Protein AF-A0A519J2F3-F1 (afdb_monomer_lite)

Foldseek 3Di:
DVVVVVVVVVVVPPPPQAKEKEKEFQPQEQAAWDWKWWDWFPDDIDTFDDDDRMTIDMDRDPDKTWTWIWTAGPVRDIATHTGDIDDNHHWYWYWYDRHRDIDTDPTPPVDDDDDDDPDDDDDHSVPDPDGPDDDDPPDDPPDDDDDDDDDDDD

Structure (mmCIF, N/CA/C/O backbone):
data_AF-A0A519J2F3-F1
#
_entry.id   AF-A0A519J2F3-F1
#
loop_
_atom_site.group_PDB
_atom_site.id
_atom_site.type_symbol
_atom_site.label_atom_id
_atom_site.label_alt_id
_atom_site.label_comp_id
_atom_site.label_asym_id
_atom_site.label_entity_id
_atom_site.label_seq_id
_atom_site.pdbx_PDB_ins_code
_atom_site.Cartn_x
_atom_site.Cartn_y
_atom_site.Cartn_z
_atom_site.occupancy
_atom_site.B_iso_or_equiv
_atom_site.auth_seq_id
_atom_site.auth_comp_id
_atom_site.auth_asym_id
_atom_site.auth_atom_id
_atom_site.pdbx_PDB_model_num
ATOM 1 N N . MET A 1 1 ? 4.965 10.001 -53.506 1.00 51.91 1 MET A N 1
ATOM 2 C CA . MET A 1 1 ? 6.020 9.383 -52.665 1.00 51.91 1 MET A CA 1
ATOM 3 C C . MET A 1 1 ? 6.312 10.125 -51.346 1.00 51.91 1 MET A C 1
ATOM 5 O O . MET A 1 1 ? 7.116 9.633 -50.574 1.00 51.91 1 MET A O 1
ATOM 9 N N . LYS A 1 2 ? 5.652 11.255 -51.020 1.00 55.91 2 LYS A N 1
ATOM 10 C CA . LYS A 1 2 ? 5.874 11.995 -49.753 1.00 55.91 2 LYS A CA 1
ATOM 11 C C . LYS A 1 2 ? 5.092 11.457 -48.540 1.00 55.91 2 LYS A C 1
ATOM 13 O O . LYS A 1 2 ? 5.565 11.570 -47.418 1.00 55.91 2 LYS A O 1
ATOM 18 N N . TYR A 1 3 ? 3.934 10.832 -48.755 1.00 64.81 3 TYR A N 1
ATOM 19 C CA . TYR A 1 3 ? 3.059 10.373 -47.664 1.00 64.81 3 TYR A CA 1
ATOM 20 C C . TYR A 1 3 ? 3.532 9.086 -46.967 1.00 64.81 3 TYR A C 1
ATOM 22 O O . TYR A 1 3 ? 3.125 8.817 -45.843 1.00 64.81 3 TYR A O 1
ATOM 30 N N . LEU A 1 4 ? 4.429 8.319 -47.598 1.00 62.75 4 LEU A N 1
ATOM 31 C CA . LEU A 1 4 ? 4.931 7.052 -47.050 1.00 62.75 4 LEU A CA 1
ATOM 32 C C . LEU A 1 4 ? 5.925 7.253 -45.891 1.00 62.75 4 LEU A C 1
ATOM 34 O O . LEU A 1 4 ? 6.008 6.414 -45.003 1.00 62.75 4 LEU A O 1
ATOM 38 N N . VAL A 1 5 ? 6.626 8.390 -45.850 1.00 63.59 5 VAL A N 1
ATOM 39 C CA . VAL A 1 5 ? 7.609 8.692 -44.792 1.00 63.59 5 VAL A CA 1
ATOM 40 C C . VAL A 1 5 ? 6.922 9.090 -43.479 1.00 63.59 5 VAL A C 1
ATOM 42 O O . VAL A 1 5 ? 7.398 8.749 -42.402 1.00 63.59 5 VAL A O 1
ATOM 45 N N . ILE A 1 6 ? 5.761 9.749 -43.554 1.00 64.38 6 ILE A N 1
ATOM 46 C CA . ILE A 1 6 ? 5.012 10.200 -42.368 1.00 64.38 6 ILE A CA 1
ATOM 47 C C . ILE A 1 6 ? 4.369 9.008 -41.639 1.00 64.38 6 ILE A C 1
ATOM 49 O O . ILE A 1 6 ? 4.335 8.986 -40.412 1.00 64.38 6 ILE A O 1
ATOM 53 N N . ALA A 1 7 ? 3.929 7.981 -42.374 1.00 60.31 7 ALA A N 1
ATOM 54 C CA . ALA A 1 7 ? 3.302 6.795 -41.787 1.00 60.31 7 ALA A CA 1
ATOM 55 C C . ALA A 1 7 ? 4.268 5.960 -40.920 1.00 60.31 7 ALA A C 1
ATOM 57 O O . ALA A 1 7 ? 3.852 5.387 -39.917 1.00 60.31 7 ALA A O 1
ATOM 58 N N . ILE A 1 8 ? 5.561 5.928 -41.264 1.00 62.41 8 ILE A N 1
ATOM 59 C CA . ILE A 1 8 ? 6.568 5.130 -40.544 1.00 62.41 8 ILE A CA 1
ATOM 60 C C . ILE A 1 8 ? 6.960 5.793 -39.212 1.00 62.41 8 ILE A C 1
ATOM 62 O O . ILE A 1 8 ? 7.145 5.102 -38.214 1.00 62.41 8 ILE A O 1
ATOM 66 N N . VAL A 1 9 ? 7.018 7.128 -39.155 1.00 60.56 9 VAL A N 1
ATOM 67 C CA . VAL A 1 9 ? 7.411 7.865 -37.936 1.00 60.56 9 VAL A CA 1
ATOM 68 C C . VAL A 1 9 ? 6.332 7.801 -36.847 1.00 60.56 9 VAL A C 1
ATOM 70 O O . VAL A 1 9 ? 6.660 7.774 -35.664 1.00 60.56 9 VAL A O 1
ATOM 73 N N . VAL A 1 10 ? 5.052 7.701 -37.220 1.00 60.53 10 VAL A N 1
ATOM 74 C CA . VAL A 1 10 ? 3.938 7.585 -36.257 1.00 60.53 10 VAL A CA 1
ATOM 75 C C . VAL A 1 10 ? 3.867 6.194 -35.611 1.00 60.53 10 VAL A C 1
ATOM 77 O O . VAL A 1 10 ? 3.369 6.068 -34.497 1.00 60.53 10 VAL A O 1
ATOM 80 N N . MET A 1 11 ? 4.404 5.149 -36.252 1.00 58.50 11 MET A N 1
ATOM 81 C CA . MET A 1 11 ? 4.397 3.795 -35.679 1.00 58.50 11 MET A CA 1
ATOM 82 C C . MET A 1 11 ? 5.528 3.523 -34.672 1.00 58.50 11 MET A C 1
ATOM 84 O O . MET A 1 11 ? 5.482 2.513 -33.976 1.00 58.50 11 MET A O 1
ATOM 88 N N . LEU A 1 12 ? 6.517 4.415 -34.540 1.00 55.03 12 LEU A N 1
ATOM 89 C CA . LEU A 1 12 ? 7.687 4.222 -33.665 1.00 55.03 12 LEU A CA 1
ATOM 90 C C . LEU A 1 12 ? 7.576 4.910 -32.291 1.00 55.03 12 LEU A C 1
ATOM 92 O O . LEU A 1 12 ? 8.486 4.793 -31.475 1.00 55.03 12 LEU A O 1
ATOM 96 N N . SER A 1 13 ? 6.473 5.602 -31.999 1.00 53.12 13 SER A N 1
ATOM 97 C CA . SER A 1 13 ? 6.276 6.370 -30.756 1.00 53.12 13 SER A CA 1
ATOM 98 C C . SER A 1 13 ? 5.362 5.689 -29.727 1.00 53.12 13 SER A C 1
ATOM 100 O O . SER A 1 13 ? 4.831 6.337 -28.826 1.00 53.12 13 SER A O 1
ATOM 102 N N . GLY A 1 14 ? 5.214 4.365 -29.803 1.00 52.44 14 GLY A N 1
ATOM 103 C CA . GLY A 1 14 ? 4.555 3.564 -28.772 1.00 52.44 14 GLY A CA 1
ATOM 104 C C . GLY A 1 14 ? 5.488 3.230 -27.606 1.00 52.44 14 GLY A C 1
ATOM 105 O O . GLY A 1 14 ? 5.819 2.065 -27.412 1.00 52.44 14 GLY A O 1
ATOM 106 N N . CYS A 1 15 ? 5.927 4.219 -26.822 1.00 54.12 15 CYS A N 1
ATOM 107 C CA . CYS A 1 15 ? 6.563 3.941 -25.530 1.00 54.12 15 CYS A CA 1
ATOM 108 C C . CYS A 1 15 ? 5.514 3.329 -24.592 1.00 54.12 15 CYS A C 1
ATOM 110 O O . CYS A 1 15 ? 4.732 4.054 -23.976 1.00 54.12 15 CYS A O 1
ATOM 112 N N . SER A 1 16 ? 5.475 1.999 -24.484 1.00 58.66 16 SER A N 1
ATOM 113 C CA . SER A 1 16 ? 4.645 1.314 -23.493 1.00 58.66 16 SER A CA 1
ATOM 114 C C . SER A 1 16 ? 5.198 1.618 -22.101 1.00 58.66 16 SER A C 1
ATOM 116 O O . SER A 1 16 ? 6.143 0.977 -21.638 1.00 58.66 16 SER A O 1
ATOM 118 N N . SER A 1 17 ? 4.651 2.635 -21.436 1.00 63.03 17 SER A N 1
ATOM 119 C CA . SER A 1 17 ? 4.903 2.845 -20.014 1.00 63.03 17 SER A CA 1
ATOM 120 C C . SER A 1 17 ? 4.357 1.636 -19.260 1.00 63.03 17 SER A C 1
ATOM 122 O O . SER A 1 17 ? 3.141 1.444 -19.225 1.00 63.03 17 SER A O 1
ATOM 124 N N . GLN A 1 18 ? 5.236 0.827 -18.684 1.00 74.38 18 GLN A N 1
ATOM 125 C CA . GLN A 1 18 ? 4.820 -0.318 -17.883 1.00 74.38 18 GLN A CA 1
ATOM 126 C C . GLN A 1 18 ? 4.161 0.184 -16.599 1.00 74.38 18 GLN A C 1
ATOM 128 O O . GLN A 1 18 ? 4.659 1.124 -15.973 1.00 74.38 18 GLN A O 1
ATOM 133 N N . GLN A 1 19 ? 3.025 -0.394 -16.222 1.00 81.31 19 GLN A N 1
ATOM 134 C CA . GLN A 1 19 ? 2.242 0.018 -15.064 1.00 81.31 19 GLN A CA 1
ATOM 135 C C . GLN A 1 19 ? 2.036 -1.147 -14.102 1.00 81.31 19 GLN A C 1
ATOM 137 O O . GLN A 1 19 ? 1.474 -2.186 -14.439 1.00 81.31 19 GLN A O 1
ATOM 142 N N . HIS A 1 20 ? 2.410 -0.919 -12.845 1.00 85.31 20 HIS A N 1
ATOM 143 C CA . HIS A 1 20 ? 2.044 -1.800 -11.747 1.00 85.31 20 HIS A CA 1
ATOM 144 C C . HIS A 1 20 ? 0.770 -1.301 -11.110 1.00 85.31 20 HIS A C 1
ATOM 146 O O . HIS A 1 20 ? 0.692 -0.144 -10.685 1.00 85.31 20 HIS A O 1
ATOM 152 N N . ARG A 1 21 ? -0.213 -2.188 -11.014 1.00 90.75 21 ARG A N 1
ATOM 153 C CA . ARG A 1 21 ? -1.479 -1.918 -10.354 1.00 90.75 21 ARG A CA 1
ATOM 154 C C . ARG A 1 21 ? -1.498 -2.592 -8.993 1.00 90.75 21 ARG A C 1
ATOM 156 O O . ARG A 1 21 ? -1.242 -3.784 -8.878 1.00 90.75 21 ARG A O 1
ATOM 163 N N . TYR A 1 22 ? -1.850 -1.825 -7.975 1.00 92.31 22 TYR A N 1
A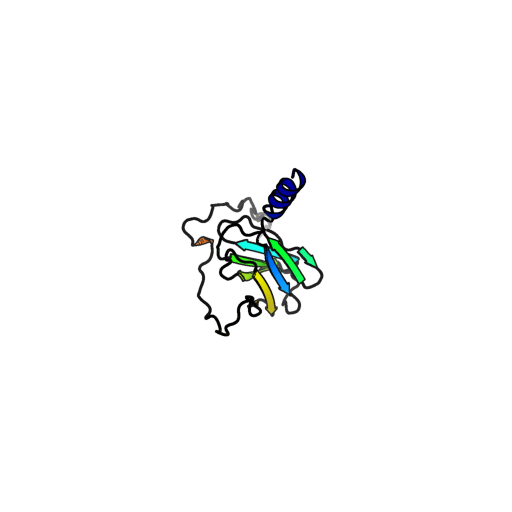TOM 164 C CA . TYR A 1 22 ? -1.976 -2.275 -6.597 1.00 92.31 22 TYR A CA 1
ATOM 165 C C . TYR A 1 22 ? -3.443 -2.203 -6.204 1.00 92.31 22 TYR A C 1
ATOM 167 O O . TYR A 1 22 ? -4.104 -1.183 -6.429 1.00 92.31 22 TYR A O 1
ATOM 175 N N . VAL A 1 23 ? -3.949 -3.293 -5.644 1.00 94.12 23 VAL A N 1
ATOM 176 C CA . VAL A 1 23 ? -5.323 -3.426 -5.175 1.00 94.12 23 VAL A CA 1
ATOM 177 C C . VAL A 1 23 ? -5.289 -4.041 -3.784 1.00 94.12 23 VAL A C 1
ATOM 179 O O . VAL A 1 23 ? -4.676 -5.082 -3.587 1.00 94.12 23 VAL A O 1
ATOM 182 N N . VAL A 1 24 ? -5.962 -3.405 -2.831 1.00 95.25 24 VAL A N 1
ATOM 183 C CA . VAL A 1 24 ? -6.162 -3.958 -1.489 1.00 95.25 24 VAL A CA 1
ATOM 184 C C . VAL A 1 24 ? -7.646 -3.912 -1.160 1.00 95.25 24 VAL A C 1
ATOM 186 O O . VAL A 1 24 ? -8.239 -2.830 -1.205 1.00 95.25 24 VAL A O 1
ATOM 189 N N . GLU A 1 25 ? -8.250 -5.052 -0.834 1.00 96.12 25 GLU A N 1
ATOM 190 C CA . GLU A 1 25 ? -9.607 -5.109 -0.289 1.00 96.12 25 GLU A CA 1
ATOM 191 C C . GLU A 1 25 ? -9.566 -5.220 1.237 1.00 96.12 25 GLU A C 1
ATOM 193 O O . GLU A 1 25 ? -8.847 -6.028 1.818 1.00 96.12 25 GLU A O 1
ATOM 198 N N . THR A 1 26 ? -10.354 -4.384 1.911 1.00 95.75 26 THR A N 1
ATOM 199 C CA . THR A 1 26 ? -10.344 -4.248 3.375 1.00 95.75 26 THR A CA 1
ATOM 200 C C . THR A 1 26 ? -11.650 -4.709 4.015 1.00 95.75 26 THR A C 1
ATOM 202 O O . THR A 1 26 ? -11.974 -4.297 5.126 1.00 95.75 26 THR A O 1
ATOM 205 N N . ARG A 1 27 ? -12.435 -5.545 3.323 1.00 93.94 27 ARG A N 1
ATOM 206 C CA . ARG A 1 27 ? -13.743 -6.021 3.811 1.00 93.94 27 ARG A CA 1
ATOM 207 C C . ARG A 1 27 ? -13.630 -6.879 5.071 1.00 93.94 27 ARG A C 1
ATOM 209 O O . ARG A 1 27 ? -14.512 -6.814 5.917 1.00 93.94 27 ARG A O 1
ATOM 216 N N . GLY A 1 28 ? -12.554 -7.655 5.194 1.00 91.94 28 GLY A N 1
ATOM 217 C CA . GLY A 1 28 ? -12.286 -8.511 6.350 1.00 91.94 28 GLY A CA 1
ATOM 218 C C . GLY A 1 28 ? -11.478 -7.839 7.460 1.00 91.94 28 GLY A C 1
ATOM 219 O O . GLY A 1 28 ? -11.038 -8.531 8.374 1.00 91.94 28 GLY A O 1
ATOM 220 N N . ALA A 1 29 ? -11.232 -6.527 7.392 1.00 93.00 29 ALA A N 1
ATOM 221 C CA . ALA A 1 29 ? -10.368 -5.829 8.341 1.00 93.00 29 ALA A CA 1
ATOM 222 C C . ALA A 1 29 ? -10.926 -5.858 9.775 1.00 93.00 29 ALA A C 1
ATOM 224 O O . ALA A 1 29 ? -12.116 -5.647 9.993 1.00 93.00 29 ALA A O 1
ATOM 225 N N . ALA A 1 30 ? -10.049 -6.022 10.770 1.00 93.19 30 ALA A N 1
ATOM 226 C CA . ALA A 1 30 ? -10.433 -5.949 12.185 1.00 93.19 30 ALA A CA 1
ATOM 227 C C . ALA A 1 30 ? -10.834 -4.528 12.627 1.00 93.19 30 ALA A C 1
ATOM 229 O O . ALA A 1 30 ? -11.555 -4.361 13.605 1.00 93.19 30 ALA A O 1
ATOM 230 N N . SER A 1 31 ? -10.332 -3.506 11.930 1.00 95.00 31 SER A N 1
ATOM 231 C CA . SER A 1 31 ? -10.610 -2.087 12.167 1.00 95.00 31 SER A CA 1
ATOM 232 C C . SER A 1 31 ? -10.606 -1.345 10.825 1.00 95.00 31 SER A C 1
ATOM 234 O O . SER A 1 31 ? -9.786 -1.706 9.968 1.00 95.00 31 SER A O 1
ATOM 236 N N . PRO A 1 32 ? -11.472 -0.330 10.616 1.00 95.50 32 PRO A N 1
ATOM 237 C CA . PRO A 1 32 ? -11.523 0.428 9.369 1.00 95.50 32 PRO A CA 1
ATOM 238 C C . PRO A 1 32 ? -10.154 0.979 8.970 1.00 95.50 32 PRO A C 1
ATOM 240 O O . PRO A 1 32 ? -9.431 1.539 9.794 1.00 95.50 32 PRO A O 1
ATOM 243 N N . VAL A 1 33 ? -9.798 0.827 7.697 1.00 96.75 33 VAL A N 1
ATOM 244 C CA . VAL A 1 33 ? -8.546 1.354 7.140 1.00 96.75 33 VAL A CA 1
ATOM 245 C C . VAL A 1 33 ? -8.800 2.767 6.622 1.00 96.75 33 VAL A C 1
ATOM 247 O O . VAL A 1 33 ? -9.725 2.987 5.843 1.00 96.75 33 VAL A O 1
ATOM 250 N N . VAL A 1 34 ? -7.992 3.730 7.064 1.00 96.88 34 VAL A N 1
ATOM 251 C CA . VAL A 1 34 ? -8.147 5.156 6.732 1.00 96.88 34 VAL A CA 1
ATOM 252 C C . VAL A 1 34 ? -7.212 5.609 5.614 1.00 96.88 34 VAL A C 1
ATOM 254 O O . VAL A 1 34 ? -7.564 6.501 4.844 1.00 96.88 34 VAL A O 1
ATOM 257 N N . SER A 1 35 ? -6.043 4.983 5.484 1.00 97.12 35 SER A N 1
ATOM 258 C CA . SER A 1 35 ? -5.102 5.247 4.396 1.00 97.12 35 SER A CA 1
ATOM 259 C C . SER A 1 35 ? -4.262 4.013 4.079 1.00 97.12 35 SER A C 1
ATOM 261 O O . SER A 1 35 ? -4.106 3.108 4.902 1.00 97.12 35 SER A O 1
ATOM 263 N N . ALA A 1 36 ? -3.730 3.981 2.860 1.00 97.06 36 ALA A N 1
ATOM 264 C CA . ALA A 1 36 ? -2.825 2.942 2.403 1.00 97.06 36 ALA A CA 1
ATOM 265 C C . ALA A 1 36 ? -1.705 3.567 1.571 1.00 97.06 36 ALA A C 1
ATOM 267 O O . ALA A 1 36 ? -1.972 4.362 0.668 1.00 97.06 36 ALA A O 1
ATOM 268 N N . GLU A 1 37 ? -0.467 3.189 1.856 1.00 96.38 37 GLU A N 1
ATOM 269 C CA . GLU A 1 37 ? 0.733 3.705 1.204 1.00 96.38 37 GLU A CA 1
ATOM 270 C C . GLU A 1 37 ? 1.580 2.558 0.674 1.00 96.38 37 GLU A C 1
ATOM 272 O O . GLU A 1 37 ? 1.718 1.527 1.327 1.00 96.38 37 GLU A O 1
ATOM 277 N N . VAL A 1 38 ? 2.171 2.729 -0.504 1.00 93.00 38 VAL A N 1
ATOM 278 C CA . VAL A 1 38 ? 3.090 1.750 -1.082 1.00 93.00 38 VAL A CA 1
ATOM 279 C C . VAL A 1 38 ? 4.518 2.230 -0.897 1.00 93.00 38 VAL A C 1
ATOM 281 O O . VAL A 1 38 ? 4.876 3.337 -1.303 1.00 93.00 38 VAL A O 1
ATOM 284 N N . LEU A 1 39 ? 5.336 1.361 -0.310 1.00 92.00 39 LEU A N 1
ATOM 285 C CA . LEU A 1 39 ? 6.748 1.579 -0.060 1.00 92.00 39 LEU A CA 1
ATOM 286 C C . LEU A 1 39 ? 7.538 0.517 -0.815 1.00 92.00 39 LEU A C 1
ATOM 288 O O . LEU A 1 39 ? 7.603 -0.636 -0.392 1.00 92.00 39 LEU A O 1
ATOM 292 N N . VAL A 1 40 ? 8.151 0.905 -1.930 1.00 87.94 40 VAL A N 1
ATOM 293 C CA . VAL A 1 40 ? 9.096 0.062 -2.675 1.00 87.94 40 VAL A CA 1
ATOM 294 C C . VAL A 1 40 ? 10.503 0.580 -2.420 1.00 87.94 40 VAL A C 1
ATOM 296 O O . VAL A 1 40 ? 10.739 1.789 -2.443 1.00 87.94 40 VAL A O 1
ATOM 299 N N . CYS A 1 41 ? 11.452 -0.320 -2.150 1.00 84.62 41 CYS A N 1
ATOM 300 C CA . CYS A 1 41 ? 12.816 0.096 -1.840 1.00 84.62 41 CYS A CA 1
ATOM 301 C C . CYS A 1 41 ? 13.386 0.974 -2.976 1.00 84.62 41 CYS A C 1
ATOM 303 O O . CYS A 1 41 ? 13.269 0.635 -4.152 1.00 84.62 41 CYS A O 1
ATOM 305 N N . ARG A 1 42 ? 14.041 2.088 -2.613 1.00 82.44 42 ARG A N 1
ATOM 306 C CA . ARG A 1 42 ? 14.623 3.085 -3.540 1.00 82.44 42 ARG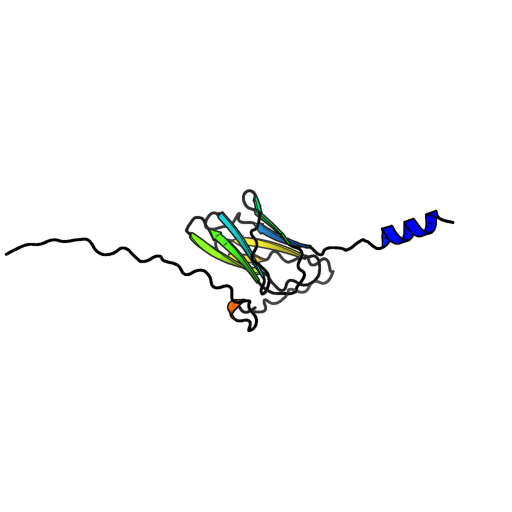 A CA 1
ATOM 307 C C . ARG A 1 42 ? 13.617 3.830 -4.428 1.00 82.44 42 ARG A C 1
ATOM 309 O O . ARG A 1 42 ? 14.030 4.469 -5.391 1.00 82.44 42 ARG A O 1
ATOM 316 N N . GLN A 1 43 ? 12.328 3.778 -4.110 1.00 85.06 43 GLN A N 1
ATOM 317 C CA . GLN A 1 43 ? 11.301 4.598 -4.747 1.00 85.06 43 GLN A CA 1
ATOM 318 C C . GLN A 1 43 ? 10.684 5.551 -3.716 1.00 85.06 43 GLN A C 1
ATOM 320 O O . GLN A 1 43 ? 10.635 5.215 -2.530 1.00 85.06 43 GLN A O 1
ATOM 325 N N . PRO A 1 44 ? 10.203 6.733 -4.138 1.00 88.38 44 PRO A N 1
ATOM 326 C CA . PRO A 1 44 ? 9.364 7.565 -3.283 1.00 88.38 44 PRO A CA 1
ATOM 327 C C . PRO A 1 44 ? 8.117 6.790 -2.858 1.00 88.38 44 PRO A C 1
ATOM 329 O O . PRO A 1 44 ? 7.556 6.071 -3.680 1.00 88.38 44 PRO A O 1
ATOM 332 N N . THR A 1 45 ? 7.662 6.963 -1.619 1.00 91.25 45 THR A N 1
ATOM 333 C CA . THR A 1 45 ? 6.372 6.434 -1.154 1.00 91.25 45 THR A CA 1
ATOM 334 C C . THR A 1 45 ? 5.219 7.114 -1.895 1.00 91.25 45 THR A C 1
ATOM 336 O O . THR A 1 45 ? 5.288 8.307 -2.199 1.00 91.25 45 THR A O 1
ATOM 339 N N . TRP A 1 46 ? 4.140 6.381 -2.176 1.00 93.38 46 TRP A N 1
ATOM 340 C CA . TRP A 1 46 ? 2.913 6.969 -2.724 1.00 93.38 46 TRP A CA 1
ATOM 341 C C . TRP A 1 46 ? 1.656 6.391 -2.079 1.00 93.38 46 TRP A C 1
ATOM 343 O O . TRP A 1 46 ? 1.613 5.221 -1.704 1.00 93.38 46 TRP A O 1
ATOM 353 N N . ALA A 1 47 ? 0.611 7.212 -1.986 1.00 95.88 47 ALA A N 1
ATOM 354 C CA . ALA A 1 47 ? -0.675 6.812 -1.429 1.00 95.88 47 ALA A CA 1
ATOM 355 C C . ALA A 1 47 ? -1.558 6.100 -2.468 1.00 95.88 47 ALA A C 1
ATOM 357 O O . ALA A 1 47 ? -1.551 6.434 -3.658 1.00 95.88 47 ALA A O 1
ATOM 358 N N . LEU A 1 48 ? -2.356 5.140 -2.005 1.00 96.19 48 LEU A N 1
ATOM 359 C CA . LEU A 1 48 ? -3.425 4.517 -2.776 1.00 96.19 48 LEU A CA 1
ATOM 360 C C . LEU A 1 48 ? -4.722 5.315 -2.625 1.00 96.19 48 LEU A C 1
ATOM 362 O O . LEU A 1 48 ? -5.055 5.824 -1.555 1.00 96.19 48 LEU A O 1
ATOM 366 N N . LYS A 1 49 ? -5.499 5.378 -3.704 1.00 97.00 49 LYS A N 1
ATOM 367 C CA . LYS A 1 49 ? -6.820 5.996 -3.705 1.00 97.00 49 LYS A CA 1
ATOM 368 C C . LYS A 1 49 ? -7.820 5.078 -3.013 1.00 97.00 49 LYS A C 1
ATOM 370 O O . LYS A 1 49 ? -7.991 3.925 -3.414 1.00 97.00 49 LYS A O 1
ATOM 375 N N . HIS A 1 50 ? -8.507 5.620 -2.017 1.00 96.56 50 HIS A N 1
ATOM 376 C CA . HIS A 1 50 ? -9.556 4.930 -1.281 1.00 96.56 50 HIS A CA 1
ATOM 377 C C . HIS A 1 50 ? -10.910 5.023 -2.005 1.00 96.56 50 HIS A C 1
ATOM 379 O O . HIS A 1 50 ? -11.308 6.094 -2.466 1.00 96.56 50 HIS A O 1
ATOM 385 N N . SER A 1 51 ? -11.623 3.901 -2.104 1.00 95.50 51 SER A N 1
ATOM 386 C CA . SER A 1 51 ? -12.990 3.809 -2.616 1.00 95.50 51 SER A CA 1
ATOM 387 C C . SER A 1 51 ? -13.761 2.729 -1.849 1.00 95.50 51 SER A C 1
ATOM 389 O O . SER A 1 51 ? -13.644 1.537 -2.131 1.00 95.50 51 SER A O 1
ATOM 391 N N . GLY A 1 52 ? -14.545 3.143 -0.851 1.00 94.00 52 GLY A N 1
ATOM 392 C CA . GLY A 1 52 ? -15.382 2.241 -0.055 1.00 94.00 52 GLY A CA 1
ATOM 393 C C . GLY A 1 52 ? -14.567 1.298 0.830 1.00 94.00 52 GLY A C 1
ATOM 394 O O . GLY A 1 52 ? -14.081 1.704 1.871 1.00 94.00 52 GLY A O 1
ATOM 395 N N . THR A 1 53 ? -14.443 0.031 0.433 1.00 94.12 53 THR A N 1
ATOM 396 C CA . THR A 1 53 ? -13.632 -0.988 1.131 1.00 94.12 53 THR A CA 1
ATOM 397 C C . THR A 1 53 ? -12.419 -1.409 0.305 1.00 94.12 53 THR A C 1
ATOM 399 O O . THR A 1 53 ? -11.935 -2.533 0.433 1.00 94.12 53 THR A O 1
ATOM 402 N N . ARG A 1 54 ? -12.002 -0.570 -0.646 1.00 96.56 54 ARG A N 1
ATOM 403 C CA . ARG A 1 54 ? -10.971 -0.904 -1.624 1.00 96.56 54 ARG A CA 1
ATOM 404 C C . ARG A 1 54 ? -9.989 0.245 -1.777 1.00 96.56 54 ARG A C 1
ATOM 406 O O . ARG A 1 54 ? -10.385 1.392 -1.979 1.00 96.56 54 ARG A O 1
ATOM 413 N N . PHE A 1 55 ? -8.705 -0.078 -1.740 1.00 97.00 55 PHE A N 1
ATOM 414 C CA . PHE A 1 55 ? -7.618 0.838 -2.056 1.00 97.00 55 PHE A CA 1
ATOM 415 C C . PHE A 1 55 ? -7.016 0.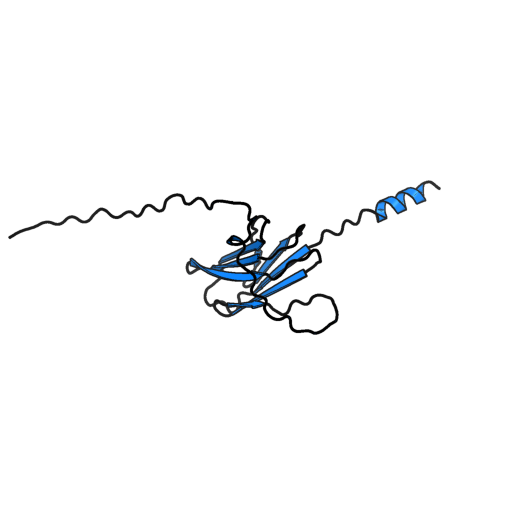448 -3.397 1.00 97.00 55 PHE A C 1
ATOM 417 O O . PHE A 1 55 ? -6.746 -0.725 -3.653 1.00 97.00 55 PHE A O 1
ATOM 424 N N . THR A 1 56 ? -6.835 1.429 -4.279 1.00 96.19 56 THR A N 1
ATOM 425 C CA . THR A 1 56 ? -6.281 1.195 -5.614 1.00 96.19 56 THR A CA 1
ATOM 426 C C . THR A 1 56 ? -5.267 2.254 -5.996 1.00 96.19 56 THR A C 1
ATOM 428 O O . THR A 1 56 ? -5.413 3.428 -5.669 1.00 96.19 56 THR A O 1
ATOM 431 N N . GLY A 1 57 ? -4.244 1.850 -6.732 1.00 92.50 57 GLY A N 1
ATOM 432 C CA . GLY A 1 57 ? -3.263 2.773 -7.280 1.00 92.50 57 GLY A CA 1
ATOM 433 C C . GLY A 1 57 ? -2.506 2.129 -8.422 1.00 92.50 57 GLY A C 1
ATOM 434 O O . GLY A 1 57 ? -2.404 0.906 -8.501 1.00 92.50 57 GLY A O 1
ATOM 435 N N . ALA A 1 58 ? -1.993 2.964 -9.314 1.00 89.25 58 ALA A N 1
ATOM 436 C CA . ALA A 1 58 ? -1.104 2.535 -10.374 1.00 89.25 58 ALA A CA 1
ATOM 437 C C . ALA A 1 58 ? 0.154 3.395 -10.339 1.00 89.25 58 ALA A C 1
ATOM 439 O O . ALA A 1 58 ? 0.081 4.608 -10.126 1.00 89.25 58 ALA A O 1
ATOM 440 N N . LYS A 1 59 ? 1.307 2.764 -10.541 1.00 86.62 59 LYS A N 1
ATOM 441 C CA . LYS A 1 59 ? 2.580 3.465 -10.657 1.00 86.62 59 LYS A CA 1
ATOM 442 C C . LYS A 1 59 ? 3.399 2.820 -11.760 1.00 86.62 59 LYS A C 1
ATOM 444 O O . LYS A 1 59 ? 3.508 1.596 -11.815 1.00 86.62 59 LYS A O 1
ATOM 449 N N . SER A 1 60 ? 3.982 3.646 -12.621 1.00 78.88 60 SER A N 1
ATOM 450 C CA . SER A 1 60 ? 5.023 3.187 -13.529 1.00 78.88 60 SER A CA 1
ATOM 451 C C . SER A 1 60 ? 6.264 2.861 -12.708 1.00 78.88 60 SER A C 1
ATOM 453 O O . SER A 1 60 ? 6.832 3.767 -12.086 1.00 78.88 60 SER A O 1
ATOM 455 N N . ALA A 1 61 ? 6.658 1.590 -12.649 1.00 68.69 61 ALA A N 1
ATOM 456 C CA . ALA A 1 61 ? 7.929 1.244 -12.032 1.00 68.69 61 ALA A CA 1
ATOM 457 C C . ALA A 1 61 ? 9.010 1.331 -13.100 1.00 68.69 61 ALA A C 1
ATOM 459 O O . ALA A 1 61 ? 8.952 0.666 -14.127 1.00 68.69 61 ALA A O 1
ATOM 460 N N . ASN A 1 62 ? 10.011 2.156 -12.822 1.00 67.38 62 ASN A N 1
ATOM 461 C CA . ASN A 1 62 ? 11.217 2.232 -13.639 1.00 67.38 62 ASN A CA 1
ATOM 462 C C . ASN A 1 62 ? 12.337 1.357 -13.051 1.00 67.38 62 ASN A C 1
ATOM 464 O O . ASN A 1 62 ? 13.459 1.367 -13.551 1.00 67.38 62 ASN A O 1
ATOM 468 N N . CYS A 1 63 ? 12.071 0.668 -11.937 1.00 61.62 63 CYS A N 1
ATOM 469 C CA . CYS A 1 63 ? 13.062 -0.081 -11.180 1.00 61.62 63 CYS A CA 1
ATOM 470 C C . CYS A 1 63 ? 12.430 -1.315 -10.542 1.00 61.62 63 CYS A C 1
ATOM 472 O O . CYS A 1 63 ? 11.333 -1.243 -9.987 1.00 61.62 63 CYS A O 1
ATOM 474 N N . GLU A 1 64 ? 13.173 -2.415 -10.568 1.00 77.06 64 GLU A N 1
ATOM 475 C CA . GLU A 1 64 ? 12.817 -3.635 -9.855 1.00 77.06 64 GLU A CA 1
ATOM 476 C C . GLU A 1 64 ? 13.071 -3.481 -8.353 1.00 77.06 64 GLU A C 1
ATOM 478 O O . GLU A 1 64 ? 14.015 -2.803 -7.928 1.00 77.06 64 GLU A O 1
ATOM 483 N N . GLY A 1 65 ? 12.251 -4.127 -7.527 1.00 81.88 65 GLY A N 1
ATOM 484 C CA . GLY A 1 65 ? 12.406 -4.022 -6.083 1.00 81.88 65 GLY A CA 1
ATOM 485 C C . GLY A 1 65 ? 11.389 -4.812 -5.281 1.00 81.88 65 GLY A C 1
ATOM 486 O O . GLY A 1 65 ? 10.434 -5.371 -5.804 1.00 81.88 65 GLY A O 1
ATOM 487 N N . SER A 1 66 ? 11.608 -4.851 -3.974 1.00 85.75 66 SER A N 1
ATOM 488 C CA . SER A 1 66 ? 10.660 -5.393 -3.004 1.00 85.75 66 SER A CA 1
ATOM 489 C C . SER A 1 66 ? 10.119 -4.285 -2.117 1.00 85.75 66 SER A C 1
ATOM 491 O O . SER A 1 66 ? 10.725 -3.216 -2.014 1.00 85.75 66 SER A O 1
ATOM 493 N N . GLY A 1 67 ? 9.008 -4.540 -1.439 1.00 89.75 67 GLY A N 1
ATOM 494 C CA . GLY A 1 67 ? 8.382 -3.511 -0.631 1.00 89.75 67 GLY A CA 1
ATOM 495 C C . GLY A 1 67 ? 7.259 -4.017 0.250 1.00 89.75 67 GLY A C 1
ATOM 496 O O . GLY A 1 67 ? 7.113 -5.215 0.494 1.00 89.75 67 GLY A O 1
ATOM 497 N N . TYR A 1 68 ? 6.451 -3.082 0.719 1.00 92.94 68 TYR A N 1
ATOM 498 C CA . TYR A 1 68 ? 5.213 -3.368 1.422 1.00 92.94 68 TYR A CA 1
ATOM 499 C C . TYR A 1 68 ? 4.179 -2.280 1.144 1.00 92.94 68 TYR A C 1
ATOM 501 O O . TYR A 1 68 ? 4.518 -1.144 0.813 1.00 92.94 68 TYR A O 1
ATOM 509 N N . ILE A 1 69 ? 2.909 -2.648 1.272 1.00 94.12 69 ILE A N 1
ATOM 510 C CA . ILE A 1 69 ? 1.802 -1.707 1.371 1.00 94.12 69 ILE A CA 1
ATOM 511 C C . ILE A 1 69 ? 1.510 -1.541 2.855 1.00 94.12 69 ILE A C 1
ATOM 513 O O . ILE A 1 69 ? 1.130 -2.506 3.515 1.00 94.12 69 ILE A O 1
ATOM 517 N N . ARG A 1 70 ? 1.703 -0.338 3.385 1.00 96.06 70 ARG A N 1
ATOM 518 C CA . ARG A 1 70 ? 1.355 -0.005 4.761 1.00 96.06 70 ARG A CA 1
ATOM 519 C C . ARG A 1 70 ? -0.076 0.502 4.814 1.00 96.06 70 ARG A C 1
ATOM 521 O O . ARG A 1 70 ? -0.417 1.475 4.149 1.00 96.06 70 ARG A O 1
ATOM 528 N N . LEU A 1 71 ? -0.902 -0.156 5.614 1.00 96.94 71 LEU A N 1
ATOM 529 C CA . LEU A 1 71 ? -2.281 0.222 5.888 1.00 96.94 71 LEU A CA 1
ATOM 530 C C . LEU A 1 71 ? -2.347 0.889 7.256 1.00 96.94 71 LEU A C 1
ATOM 532 O O . LEU A 1 71 ? -1.858 0.329 8.237 1.00 96.94 71 LEU A O 1
ATOM 536 N N . HIS A 1 72 ? -2.970 2.059 7.328 1.00 96.88 72 HIS A N 1
ATOM 537 C CA . HIS A 1 72 ? -3.233 2.751 8.584 1.00 96.88 72 HIS A CA 1
ATOM 538 C C . HIS A 1 72 ? -4.685 2.533 8.980 1.00 96.88 72 HIS A C 1
ATOM 540 O O . HIS A 1 72 ? -5.600 2.792 8.196 1.00 96.88 72 HIS A O 1
ATOM 546 N N . HIS A 1 73 ? -4.896 2.062 10.200 1.00 96.81 73 HIS A N 1
ATOM 547 C CA . H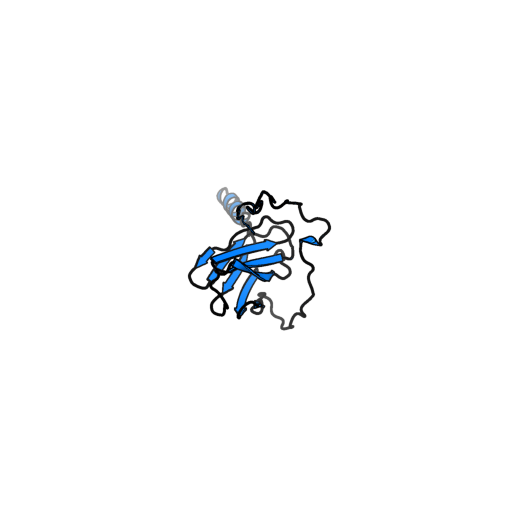IS A 1 73 ? -6.219 1.799 10.742 1.00 96.81 73 HIS A CA 1
ATOM 548 C C . HIS A 1 73 ? -6.719 2.984 11.566 1.00 96.81 73 HIS A C 1
ATOM 550 O O . HIS A 1 73 ? -5.944 3.767 12.117 1.00 96.81 73 HIS A O 1
ATOM 556 N N . GLN A 1 74 ? -8.039 3.098 11.680 1.00 96.44 74 GLN A N 1
ATOM 557 C CA . GLN A 1 74 ? -8.702 4.148 12.450 1.00 96.44 74 GLN A CA 1
ATOM 558 C C . GLN A 1 74 ? -8.360 4.091 13.948 1.00 96.44 74 GLN A C 1
ATOM 560 O O . GLN A 1 74 ? -8.385 5.114 14.624 1.00 96.44 74 GLN A O 1
ATOM 565 N N . ASP A 1 75 ? -8.005 2.911 14.462 1.00 95.94 75 ASP A N 1
ATOM 566 C CA . ASP A 1 75 ? -7.558 2.704 15.847 1.00 95.94 75 ASP A CA 1
ATOM 567 C C . ASP A 1 75 ? -6.093 3.134 16.092 1.00 95.94 75 ASP A C 1
ATOM 569 O O . ASP A 1 75 ? -5.565 2.936 17.185 1.00 95.94 75 ASP A O 1
ATOM 573 N N . GLY A 1 76 ? -5.427 3.705 15.080 1.00 96.44 76 GLY A N 1
ATOM 574 C CA . GLY A 1 76 ? -4.036 4.158 15.137 1.00 96.44 76 GLY A CA 1
ATOM 575 C C . GLY A 1 76 ? -3.002 3.061 14.879 1.00 96.44 76 GLY A C 1
ATOM 576 O O . GLY A 1 76 ? -1.806 3.345 14.852 1.00 96.44 76 GLY A O 1
ATOM 577 N N . THR A 1 77 ? -3.429 1.815 14.674 1.00 96.06 77 THR A N 1
ATOM 578 C CA . THR A 1 77 ? -2.516 0.713 14.360 1.00 96.06 77 THR A CA 1
ATOM 579 C C . THR A 1 77 ? -2.171 0.653 12.873 1.00 96.06 77 THR A C 1
ATOM 581 O O . THR A 1 77 ? -2.822 1.278 12.031 1.00 96.06 77 THR A O 1
ATOM 584 N N . THR A 1 78 ? -1.137 -0.117 12.532 1.00 96.25 78 THR A N 1
ATOM 585 C CA . THR A 1 78 ? -0.692 -0.309 11.147 1.00 96.25 78 THR A CA 1
ATOM 586 C C . THR A 1 78 ? -0.573 -1.782 10.792 1.00 96.25 78 THR A C 1
ATOM 588 O O . THR A 1 78 ? -0.116 -2.574 11.618 1.00 96.25 78 THR A O 1
ATOM 591 N N . THR A 1 79 ? -0.910 -2.127 9.551 1.00 95.44 79 THR A N 1
ATOM 592 C CA . THR A 1 79 ? -0.683 -3.460 8.976 1.00 95.44 79 THR A CA 1
ATOM 593 C C . THR A 1 79 ? 0.178 -3.335 7.725 1.00 95.44 79 THR A C 1
ATOM 595 O O . THR A 1 79 ? -0.161 -2.576 6.821 1.00 95.44 79 THR A O 1
ATOM 598 N N . ASP A 1 80 ? 1.271 -4.095 7.654 1.00 94.62 80 ASP A N 1
ATOM 599 C CA . ASP A 1 80 ? 2.166 -4.102 6.495 1.00 94.62 80 ASP A CA 1
ATOM 600 C C . ASP A 1 80 ? 1.894 -5.345 5.629 1.00 94.62 80 ASP A C 1
ATOM 602 O O . ASP A 1 80 ? 2.174 -6.477 6.027 1.00 94.62 80 ASP A O 1
ATOM 606 N N . CYS A 1 81 ? 1.364 -5.140 4.422 1.00 92.00 81 CYS A N 1
ATOM 607 C CA . CYS A 1 81 ? 1.196 -6.188 3.420 1.00 92.00 81 CYS A CA 1
ATOM 608 C C . CYS A 1 81 ? 2.470 -6.311 2.585 1.00 92.00 81 CYS A C 1
ATOM 610 O O . CYS A 1 81 ? 2.845 -5.377 1.878 1.00 92.00 81 CYS A O 1
ATOM 612 N N . GLN A 1 82 ? 3.141 -7.460 2.629 1.00 89.88 82 GLN A N 1
ATOM 613 C CA . GLN A 1 82 ? 4.381 -7.652 1.882 1.00 89.88 82 GLN A CA 1
ATOM 614 C C . GLN A 1 82 ? 4.120 -7.629 0.369 1.00 89.88 82 GLN A C 1
ATOM 616 O O . GLN A 1 82 ? 3.442 -8.502 -0.173 1.00 89.88 82 GLN A O 1
ATOM 621 N N . VAL A 1 83 ? 4.723 -6.663 -0.323 1.00 84.88 83 VAL A N 1
ATOM 622 C CA . VAL A 1 83 ? 4.803 -6.673 -1.781 1.00 84.88 83 VAL A CA 1
ATOM 623 C C . VAL A 1 83 ? 5.979 -7.565 -2.146 1.00 84.88 83 VAL A C 1
ATOM 625 O O . VAL A 1 83 ? 7.092 -7.392 -1.642 1.00 84.88 83 VAL A O 1
ATOM 628 N N . GLY A 1 84 ? 5.713 -8.560 -2.992 1.00 80.81 84 GLY A N 1
ATOM 629 C CA . GLY A 1 84 ? 6.746 -9.426 -3.546 1.00 80.81 84 GLY A CA 1
ATOM 630 C C . GLY A 1 84 ? 7.754 -8.656 -4.404 1.00 80.81 84 GLY A C 1
ATOM 631 O O . GLY A 1 84 ? 7.921 -7.443 -4.298 1.00 80.81 84 GLY A O 1
ATOM 632 N N . TYR A 1 85 ? 8.454 -9.377 -5.270 1.00 78.69 85 TYR A N 1
ATOM 633 C CA . TYR A 1 85 ? 9.382 -8.740 -6.192 1.00 78.69 85 TYR A CA 1
ATOM 634 C C . TYR A 1 85 ? 8.615 -8.101 -7.357 1.00 78.69 85 TYR A C 1
ATOM 636 O O . TYR A 1 85 ? 7.979 -8.806 -8.138 1.00 78.69 85 TYR A O 1
ATOM 644 N N . VAL A 1 86 ? 8.667 -6.775 -7.447 1.00 78.38 86 VAL A N 1
ATOM 645 C CA . VAL A 1 86 ? 8.149 -5.979 -8.562 1.00 78.38 86 VAL A CA 1
ATOM 646 C C . VAL A 1 86 ? 9.210 -5.991 -9.660 1.00 78.38 86 VAL A C 1
ATOM 648 O O . VAL A 1 86 ? 10.350 -5.603 -9.406 1.00 78.38 86 VAL A O 1
ATOM 651 N N . THR A 1 87 ? 8.859 -6.466 -10.854 1.00 78.00 87 THR A N 1
ATOM 652 C CA . THR A 1 87 ? 9.767 -6.557 -12.017 1.00 78.00 87 THR A CA 1
ATOM 653 C C . THR A 1 87 ? 9.415 -5.515 -13.074 1.00 78.00 87 THR A C 1
ATOM 655 O O . THR A 1 87 ? 8.381 -4.876 -12.976 1.00 78.00 87 THR A O 1
ATOM 658 N N . LEU A 1 88 ? 10.189 -5.414 -14.152 1.00 77.81 88 LEU A N 1
ATOM 659 C CA . LEU A 1 88 ? 9.865 -4.573 -15.317 1.00 77.81 88 LEU A CA 1
ATOM 660 C C . LEU A 1 88 ? 8.821 -5.216 -16.255 1.00 77.81 88 LEU A C 1
ATOM 662 O O . LEU A 1 88 ? 9.043 -5.333 -17.460 1.00 77.81 88 LEU A O 1
ATOM 666 N N . VAL A 1 89 ? 7.705 -5.712 -15.717 1.00 79.38 89 VAL A N 1
ATOM 667 C CA . VAL A 1 89 ? 6.547 -6.135 -16.529 1.00 79.38 89 VAL A CA 1
ATOM 668 C C . VAL A 1 89 ? 5.263 -5.655 -15.876 1.00 79.38 89 VAL A C 1
ATOM 670 O O . VAL A 1 89 ? 5.225 -5.489 -14.661 1.00 79.38 89 VAL A O 1
ATOM 673 N N . ASP A 1 90 ? 4.200 -5.478 -16.657 1.00 83.12 90 ASP A N 1
ATOM 674 C CA . ASP A 1 90 ? 2.892 -5.132 -16.105 1.00 83.12 90 ASP A CA 1
ATOM 675 C C . ASP A 1 90 ? 2.435 -6.209 -15.117 1.00 83.12 90 ASP A C 1
ATOM 677 O O . ASP A 1 90 ? 2.383 -7.401 -15.431 1.00 83.12 90 ASP A O 1
ATOM 681 N N . GLN A 1 91 ? 2.121 -5.785 -13.895 1.00 81.81 91 GLN A N 1
ATOM 682 C CA . GLN A 1 91 ? 1.672 -6.677 -12.832 1.00 81.81 91 GLN A CA 1
ATOM 683 C C . GLN A 1 91 ? 0.499 -6.060 -12.095 1.00 81.81 91 GLN A C 1
ATOM 685 O O . GLN A 1 91 ? 0.494 -4.866 -11.783 1.00 81.81 91 GLN A O 1
ATOM 690 N N . THR A 1 92 ? -0.469 -6.907 -11.758 1.00 88.75 92 THR A N 1
ATOM 691 C CA . THR A 1 92 ? -1.516 -6.567 -10.800 1.00 88.75 92 THR A CA 1
ATOM 692 C C . THR A 1 92 ? -1.260 -7.322 -9.505 1.00 88.75 92 THR A C 1
ATOM 694 O O . THR A 1 92 ? -1.202 -8.548 -9.484 1.00 88.75 92 THR A O 1
ATOM 697 N N . LEU A 1 93 ? -1.088 -6.565 -8.429 1.00 88.44 93 LEU A N 1
ATOM 698 C CA . LEU A 1 93 ? -0.837 -7.053 -7.082 1.00 88.44 93 LEU A CA 1
ATOM 699 C C . LEU A 1 93 ? -2.111 -6.834 -6.267 1.00 88.44 93 LEU A C 1
ATOM 701 O O . LEU A 1 93 ? -2.443 -5.691 -5.939 1.00 88.44 93 LEU A O 1
ATOM 705 N N . ALA A 1 94 ? -2.831 -7.919 -5.997 1.00 91.19 94 ALA A N 1
ATOM 706 C CA . ALA A 1 94 ? -4.076 -7.916 -5.240 1.00 91.19 94 ALA A CA 1
ATOM 707 C C . ALA A 1 94 ? -3.867 -8.538 -3.854 1.00 91.19 94 ALA A C 1
ATOM 709 O O . ALA A 1 94 ? -3.182 -9.554 -3.711 1.00 91.19 94 ALA A O 1
ATOM 710 N N . PHE A 1 95 ? -4.433 -7.898 -2.836 1.00 92.00 95 PHE A N 1
ATOM 711 C CA . PHE A 1 95 ? -4.347 -8.333 -1.448 1.00 92.00 95 PHE A CA 1
ATOM 712 C C . PHE A 1 95 ? -5.713 -8.250 -0.785 1.00 92.00 95 PHE A C 1
ATOM 714 O O . PHE A 1 95 ? -6.379 -7.217 -0.878 1.00 92.00 95 PHE A O 1
ATOM 721 N N . ASP A 1 96 ? -6.057 -9.290 -0.039 1.00 93.69 96 ASP A N 1
ATOM 722 C CA . ASP A 1 96 ? -7.205 -9.302 0.853 1.00 93.69 96 ASP A CA 1
ATOM 723 C C . ASP A 1 96 ? -6.737 -9.148 2.295 1.00 93.69 96 ASP A C 1
ATOM 725 O O . ASP A 1 96 ? -5.813 -9.823 2.764 1.00 93.69 96 ASP A O 1
ATOM 729 N N . LEU A 1 97 ? -7.374 -8.230 3.016 1.00 93.31 97 LEU A N 1
ATOM 730 C CA . LEU A 1 97 ? -7.114 -8.026 4.430 1.00 93.31 97 LEU A CA 1
ATOM 731 C C . LEU A 1 97 ? -8.080 -8.869 5.266 1.00 93.31 97 LEU A C 1
ATOM 733 O O . LEU A 1 97 ? -9.281 -8.588 5.314 1.00 93.31 97 LEU A O 1
ATOM 737 N N . ALA A 1 98 ? -7.534 -9.859 5.971 1.00 91.88 98 ALA A N 1
ATOM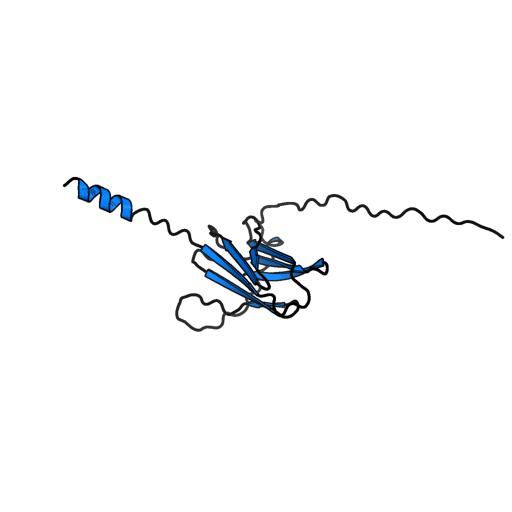 738 C CA . ALA A 1 98 ? -8.245 -10.710 6.916 1.00 91.88 98 ALA A CA 1
ATOM 739 C C . ALA A 1 98 ? -7.790 -10.383 8.348 1.00 91.88 98 ALA A C 1
ATOM 741 O O . ALA A 1 98 ? -6.688 -10.719 8.794 1.00 91.88 98 ALA A O 1
ATOM 742 N N . GLY A 1 99 ? -8.632 -9.664 9.085 1.00 92.31 99 GLY A N 1
ATOM 743 C CA . GLY A 1 99 ? -8.325 -9.131 10.406 1.00 92.31 99 GLY A CA 1
ATOM 744 C C . GLY A 1 99 ? -7.193 -8.102 10.355 1.00 92.31 99 GLY A C 1
ATOM 745 O O . GLY A 1 99 ? -7.412 -6.937 10.024 1.00 92.31 99 GLY A O 1
ATOM 746 N N . ARG A 1 100 ? -5.986 -8.544 10.721 1.00 89.12 100 ARG A N 1
ATOM 747 C CA . ARG A 1 100 ? -4.728 -7.769 10.699 1.00 89.12 100 ARG A CA 1
ATOM 748 C C . ARG A 1 100 ? -3.638 -8.453 9.868 1.00 89.12 100 ARG A C 1
ATOM 750 O O . ARG A 1 100 ? -2.463 -8.126 9.997 1.00 89.12 100 ARG A O 1
ATOM 757 N N . SER A 1 101 ? -4.008 -9.453 9.073 1.00 89.88 101 SER A N 1
ATOM 758 C CA . SER A 1 101 ? -3.091 -10.163 8.191 1.00 89.88 101 SER A CA 1
ATOM 759 C C . SER A 1 101 ? -3.471 -9.906 6.744 1.00 89.88 101 SER A C 1
ATOM 761 O O . SER A 1 101 ? -4.656 -9.868 6.414 1.00 89.88 101 SER A O 1
ATOM 763 N N . CYS A 1 102 ? -2.466 -9.720 5.893 1.00 89.75 102 CYS A N 1
ATOM 764 C CA . CYS A 1 102 ? -2.677 -9.601 4.460 1.00 89.75 102 CYS A CA 1
ATOM 765 C C . CYS A 1 102 ? -2.416 -10.943 3.796 1.00 89.75 102 CYS A C 1
ATOM 767 O O . CYS A 1 102 ? -1.332 -11.523 3.930 1.00 89.75 102 CYS A O 1
ATOM 769 N N . GLU A 1 103 ? -3.388 -11.389 3.020 1.00 86.75 103 GLU A N 1
ATOM 770 C CA . GLU A 1 103 ? -3.249 -12.536 2.147 1.00 86.75 103 GLU A CA 1
ATOM 771 C C . GLU A 1 103 ? -3.098 -12.015 0.722 1.00 86.75 103 GLU A C 1
ATOM 773 O O . GLU A 1 103 ? -3.907 -11.231 0.231 1.00 86.75 103 GLU A O 1
ATOM 778 N N . ALA A 1 104 ? -1.990 -12.379 0.075 1.00 81.44 104 ALA A N 1
ATOM 779 C CA . ALA A 1 104 ? -1.823 -12.084 -1.337 1.00 81.44 104 ALA A CA 1
ATOM 780 C C . ALA A 1 104 ? -2.778 -12.989 -2.112 1.00 81.44 104 ALA A C 1
ATOM 782 O O . ALA A 1 104 ? -2.649 -14.216 -2.044 1.00 81.44 104 ALA A O 1
ATOM 783 N N . GLU A 1 105 ? -3.701 -12.389 -2.857 1.00 75.12 105 GLU A N 1
ATOM 784 C CA . GLU A 1 105 ? -4.464 -13.132 -3.847 1.00 75.12 105 GLU A CA 1
ATOM 785 C C . GLU A 1 105 ? -3.459 -13.594 -4.907 1.00 75.12 105 GLU A C 1
ATOM 787 O O . GLU A 1 105 ? -2.565 -12.832 -5.299 1.00 75.12 105 GLU A O 1
ATOM 792 N N . ALA A 1 106 ? -3.510 -14.875 -5.284 1.00 57.91 106 ALA A N 1
ATOM 793 C CA . ALA A 1 106 ? -2.522 -15.466 -6.177 1.00 57.91 106 ALA A CA 1
ATOM 794 C C . ALA A 1 106 ? -2.361 -14.577 -7.416 1.00 57.91 106 ALA A C 1
ATOM 796 O O . ALA A 1 106 ? -3.301 -14.387 -8.186 1.00 57.91 106 ALA A O 1
ATOM 797 N N . GLN A 1 107 ? -1.171 -13.993 -7.569 1.00 53.34 107 GLN A N 1
ATOM 798 C CA . GLN A 1 107 ? -0.897 -13.059 -8.648 1.00 53.34 107 GLN A CA 1
ATOM 799 C C . GLN A 1 107 ? -1.109 -13.804 -9.959 1.00 53.34 107 GLN A C 1
ATOM 801 O O . GLN A 1 107 ? -0.366 -14.735 -10.277 1.00 53.34 107 GLN A O 1
ATOM 806 N N . THR A 1 108 ? -2.122 -13.401 -10.720 1.00 47.97 108 THR A N 1
ATOM 807 C CA . THR A 1 108 ? -2.276 -13.805 -12.113 1.00 47.97 108 THR A CA 1
ATOM 808 C C . THR A 1 108 ? -1.198 -13.066 -12.897 1.00 47.97 108 THR A C 1
ATOM 810 O O . THR A 1 108 ? -1.425 -12.052 -13.549 1.00 47.97 108 THR A O 1
ATOM 813 N N . LEU A 1 109 ? 0.038 -13.554 -12.780 1.00 49.84 109 LEU A N 1
ATOM 814 C CA . LEU A 1 109 ? 1.017 -13.385 -13.836 1.00 49.84 109 LEU A CA 1
ATOM 815 C C . LEU A 1 109 ? 0.345 -13.974 -15.074 1.00 49.84 109 LEU A C 1
ATOM 817 O O . LEU A 1 109 ? 0.044 -15.166 -15.093 1.00 49.84 109 LEU A O 1
ATOM 821 N N . SER A 1 110 ? 0.045 -13.144 -16.070 1.00 43.38 110 SER A N 1
ATOM 822 C CA . SER A 1 110 ? -0.364 -13.598 -17.399 1.00 43.38 110 SER A CA 1
ATOM 823 C C . SER A 1 110 ? 0.798 -14.361 -18.034 1.00 43.38 110 SER A C 1
ATOM 825 O O . SER A 1 110 ? 1.524 -13.843 -18.878 1.00 43.38 110 SER A O 1
ATOM 827 N N . ARG A 1 111 ? 1.036 -15.577 -17.552 1.00 42.22 111 ARG A N 1
ATOM 828 C CA . ARG A 1 111 ? 1.896 -16.583 -18.144 1.00 42.22 111 ARG A CA 1
ATOM 829 C C . ARG A 1 111 ? 1.455 -17.931 -17.590 1.00 42.22 111 ARG A C 1
ATOM 831 O O . ARG A 1 111 ? 1.562 -18.175 -16.391 1.00 42.22 111 ARG A O 1
ATOM 838 N N . GLU A 1 112 ? 0.908 -18.753 -18.480 1.00 47.56 112 GLU A N 1
ATOM 839 C CA . GLU A 1 112 ? 0.774 -20.198 -18.313 1.00 47.56 112 GLU A CA 1
ATOM 840 C C . GLU A 1 112 ? 2.007 -20.748 -17.588 1.00 47.56 112 GLU A C 1
ATOM 842 O O . GLU A 1 112 ? 3.113 -20.618 -18.100 1.00 47.56 112 GLU A O 1
ATOM 847 N N . ASP A 1 113 ? 1.830 -21.235 -16.360 1.00 44.22 113 ASP A N 1
ATOM 848 C CA . ASP A 1 113 ? 2.484 -22.429 -15.811 1.00 44.22 113 ASP A CA 1
ATOM 849 C C . ASP A 1 113 ? 2.298 -22.461 -14.291 1.00 44.22 113 ASP A C 1
ATOM 851 O O . ASP A 1 113 ? 2.900 -21.715 -13.514 1.00 44.22 113 ASP A O 1
ATOM 855 N N . GLY A 1 114 ? 1.420 -23.362 -13.852 1.00 43.59 114 GLY A N 1
ATOM 856 C CA . GLY A 1 114 ? 1.113 -23.590 -12.451 1.00 43.59 114 GLY A CA 1
ATOM 857 C C . GLY A 1 114 ? 2.323 -24.109 -11.675 1.00 43.59 114 GLY A C 1
ATOM 858 O O . GLY A 1 114 ? 2.671 -25.286 -11.751 1.00 43.59 114 GLY A O 1
ATOM 859 N N . ARG A 1 115 ? 2.920 -23.257 -10.839 1.00 47.03 115 ARG A N 1
ATOM 860 C CA . ARG A 1 115 ? 3.731 -23.685 -9.691 1.00 47.03 115 ARG A CA 1
ATOM 861 C C . ARG A 1 115 ? 3.584 -22.701 -8.540 1.00 47.03 115 ARG A C 1
ATOM 863 O O . ARG A 1 115 ? 3.997 -21.550 -8.632 1.00 47.03 115 ARG A O 1
ATOM 870 N N . ALA A 1 116 ? 3.029 -23.191 -7.434 1.00 43.56 116 ALA A N 1
ATOM 871 C CA . ALA A 1 116 ? 2.918 -22.468 -6.175 1.00 43.56 116 ALA A CA 1
ATOM 872 C C . ALA A 1 116 ? 4.297 -21.945 -5.722 1.00 43.56 116 ALA A C 1
ATOM 874 O O . ALA A 1 116 ? 5.198 -22.717 -5.380 1.00 43.56 116 ALA A O 1
ATOM 875 N N . ALA A 1 117 ? 4.472 -20.623 -5.738 1.00 48.22 117 ALA A N 1
ATOM 876 C CA . ALA A 1 117 ? 5.703 -19.974 -5.314 1.00 48.22 117 ALA A CA 1
ATOM 877 C C . ALA A 1 117 ? 5.849 -20.062 -3.784 1.00 48.22 117 ALA A C 1
ATOM 879 O O . ALA A 1 117 ? 5.048 -19.516 -3.026 1.00 48.22 117 ALA A O 1
ATOM 880 N N . ARG A 1 118 ? 6.899 -20.751 -3.313 1.00 44.66 118 ARG A N 1
ATOM 881 C CA . ARG A 1 118 ? 7.304 -20.755 -1.896 1.00 44.66 118 ARG A CA 1
ATOM 882 C C . ARG A 1 118 ? 7.570 -19.322 -1.425 1.00 44.66 118 ARG A C 1
ATOM 884 O O . ARG A 1 118 ? 8.366 -18.618 -2.045 1.00 44.66 118 ARG A O 1
ATOM 891 N N . ARG A 1 119 ? 6.981 -18.940 -0.282 1.00 43.78 119 ARG A N 1
ATOM 892 C CA . ARG A 1 119 ? 7.280 -17.699 0.457 1.00 43.78 119 ARG A CA 1
ATOM 893 C C . ARG A 1 119 ? 8.790 -17.602 0.714 1.00 43.78 119 ARG A C 1
ATOM 895 O O . ARG A 1 119 ? 9.308 -18.253 1.619 1.00 43.78 119 ARG A O 1
ATOM 902 N N . ARG A 1 120 ? 9.521 -16.812 -0.079 1.00 44.12 120 ARG A N 1
ATOM 903 C CA . ARG A 1 120 ? 10.884 -16.394 0.277 1.00 44.12 120 ARG A CA 1
ATOM 904 C C . ARG A 1 120 ? 10.769 -15.229 1.253 1.00 44.12 120 ARG A C 1
ATOM 906 O O . ARG A 1 120 ? 10.091 -14.249 0.966 1.00 44.12 120 ARG A O 1
ATOM 913 N N . SER A 1 121 ? 11.419 -15.360 2.405 1.00 42.28 121 SER A N 1
ATOM 914 C CA . SER A 1 121 ? 11.582 -14.282 3.382 1.00 42.28 121 SER A CA 1
ATOM 915 C C . SER A 1 121 ? 12.359 -13.136 2.726 1.00 42.28 121 SER A C 1
ATOM 917 O O . SER A 1 121 ? 13.534 -13.295 2.390 1.00 42.28 121 SER A O 1
ATOM 919 N N . ILE A 1 122 ? 11.687 -12.012 2.467 1.00 49.44 122 ILE A N 1
ATOM 920 C CA . ILE A 1 122 ? 12.309 -10.804 1.916 1.00 49.44 122 ILE A CA 1
ATOM 921 C C . ILE A 1 122 ? 12.583 -9.873 3.091 1.00 49.44 122 ILE A C 1
ATOM 923 O O . ILE A 1 122 ? 11.694 -9.599 3.896 1.00 49.44 122 ILE A O 1
ATOM 927 N N . ARG A 1 123 ? 13.831 -9.415 3.213 1.00 47.75 123 ARG A N 1
ATOM 928 C CA . ARG A 1 123 ? 14.245 -8.549 4.318 1.00 47.75 123 ARG A CA 1
ATOM 929 C C . ARG A 1 123 ? 13.630 -7.142 4.180 1.00 47.75 123 ARG A C 1
ATOM 931 O O . ARG A 1 123 ? 13.502 -6.663 3.052 1.00 47.75 123 ARG A O 1
ATOM 938 N N . PRO A 1 124 ? 13.303 -6.453 5.292 1.00 52.41 124 PRO A N 1
ATOM 939 C CA . PRO A 1 124 ? 12.773 -5.087 5.268 1.00 52.41 124 PRO A CA 1
ATOM 940 C C . PRO A 1 124 ? 13.700 -4.129 4.507 1.00 52.41 124 PRO A C 1
ATOM 942 O O . PRO A 1 124 ? 14.921 -4.240 4.642 1.00 52.41 124 PRO A O 1
ATOM 945 N N . CYS A 1 125 ? 13.149 -3.152 3.770 1.00 52.78 125 CYS A N 1
ATOM 946 C CA . CYS A 1 125 ? 13.941 -2.173 3.000 1.00 52.78 125 CYS A CA 1
ATOM 947 C C . CYS A 1 125 ? 15.020 -1.462 3.838 1.00 52.78 125 CYS A C 1
ATOM 949 O O . CYS A 1 125 ? 16.089 -1.162 3.316 1.00 52.78 125 CYS A O 1
ATOM 951 N N . ALA A 1 126 ? 14.782 -1.265 5.140 1.00 51.41 126 ALA A N 1
ATOM 952 C CA . ALA A 1 126 ? 15.738 -0.668 6.078 1.00 51.41 126 ALA A CA 1
ATOM 953 C C . ALA A 1 126 ? 17.038 -1.481 6.263 1.00 51.41 126 ALA A C 1
ATOM 955 O O . ALA A 1 126 ? 18.026 -0.956 6.759 1.00 51.41 126 ALA A O 1
ATOM 956 N N . SER A 1 127 ? 17.056 -2.756 5.865 1.00 47.41 127 SER A N 1
ATOM 957 C CA . SER A 1 127 ? 18.233 -3.632 5.957 1.00 47.41 127 SER A CA 1
ATOM 958 C C . SER A 1 127 ? 19.013 -3.763 4.643 1.00 47.41 127 SER A C 1
ATOM 960 O O . SER A 1 127 ? 19.964 -4.543 4.569 1.00 47.41 127 SER A O 1
ATOM 962 N N . GLN A 1 128 ? 18.619 -3.033 3.591 1.00 47.56 128 GLN A N 1
ATOM 963 C CA . GLN A 1 128 ? 19.352 -3.017 2.328 1.00 47.56 128 GLN A CA 1
ATOM 964 C C . GLN A 1 128 ? 20.430 -1.920 2.355 1.00 47.56 128 GLN A C 1
ATOM 966 O O . GLN A 1 128 ? 20.104 -0.769 2.637 1.00 47.56 128 GLN A O 1
ATOM 971 N N . PRO A 1 129 ? 21.693 -2.224 1.997 1.00 44.75 129 PRO A N 1
ATOM 972 C CA . PRO A 1 129 ? 22.838 -1.318 2.174 1.00 44.75 129 PRO A CA 1
ATOM 973 C C . PRO A 1 129 ? 22.795 -0.022 1.340 1.00 44.75 129 PRO A C 1
ATOM 975 O O . PRO A 1 129 ? 23.674 0.813 1.487 1.00 44.75 129 PRO A O 1
ATOM 978 N N . ASN A 1 130 ? 21.770 0.170 0.501 1.00 47.97 130 ASN A N 1
ATOM 979 C CA . ASN A 1 130 ? 21.583 1.338 -0.368 1.00 47.97 130 ASN A CA 1
ATOM 980 C C . ASN A 1 130 ? 20.155 1.915 -0.262 1.00 47.97 130 ASN A C 1
ATOM 982 O O . ASN A 1 130 ? 19.575 2.318 -1.275 1.00 47.97 130 ASN A O 1
ATOM 986 N N . ALA A 1 131 ? 19.521 1.869 0.912 1.00 39.47 131 ALA A N 1
ATOM 987 C CA . ALA A 1 131 ? 18.281 2.614 1.122 1.00 39.47 131 ALA A CA 1
ATOM 988 C C . ALA A 1 131 ? 18.610 4.122 1.128 1.00 39.47 131 ALA A C 1
ATOM 990 O O . ALA A 1 131 ? 19.479 4.526 1.902 1.00 39.47 131 ALA A O 1
ATOM 991 N N . PRO A 1 132 ? 17.977 4.964 0.283 1.00 41.84 132 PRO A N 1
ATOM 992 C CA . PRO A 1 132 ? 18.126 6.407 0.414 1.00 41.84 132 PRO A CA 1
ATOM 993 C C . PRO A 1 132 ? 17.634 6.806 1.807 1.00 41.84 132 PRO A C 1
ATOM 995 O O . PRO A 1 132 ? 16.491 6.534 2.178 1.00 41.84 132 PRO A O 1
ATOM 998 N N . TYR A 1 133 ? 18.547 7.384 2.582 1.00 38.66 133 TYR A N 1
ATOM 999 C CA . TYR A 1 133 ? 18.343 7.856 3.942 1.00 38.66 133 TYR A CA 1
ATOM 1000 C C . TYR A 1 133 ? 17.396 9.061 3.892 1.00 38.66 133 TYR A C 1
ATOM 1002 O O . TYR A 1 133 ? 17.829 10.195 3.715 1.00 38.66 133 TYR A O 1
ATOM 1010 N N . TRP A 1 134 ? 16.089 8.819 3.955 1.00 46.50 134 TRP A N 1
ATOM 1011 C CA . TRP A 1 134 ? 15.150 9.857 4.351 1.00 46.50 134 TRP A CA 1
ATOM 1012 C C . TRP A 1 134 ? 14.911 9.677 5.850 1.00 46.50 134 TRP A C 1
ATOM 1014 O O . TRP A 1 134 ? 14.282 8.717 6.291 1.00 46.50 134 TRP A O 1
ATOM 1024 N N . GLU A 1 135 ? 15.510 10.560 6.645 1.00 34.56 135 GLU A N 1
ATOM 1025 C CA . GLU A 1 135 ? 15.175 10.720 8.057 1.00 34.56 135 GLU A CA 1
ATOM 1026 C C . GLU A 1 135 ? 13.681 11.054 8.169 1.00 34.56 135 GLU A C 1
ATOM 1028 O O . GLU A 1 135 ? 13.234 12.048 7.590 1.00 34.56 135 GLU A O 1
ATOM 1033 N N . PRO A 1 136 ? 12.878 10.277 8.914 1.00 38.50 136 PRO A N 1
ATOM 1034 C CA . PRO A 1 136 ? 11.626 10.797 9.416 1.00 38.50 136 PRO A CA 1
ATOM 1035 C C . PRO A 1 136 ? 11.981 11.869 10.441 1.00 38.50 136 PRO A C 1
ATOM 1037 O O . PRO A 1 136 ? 12.696 11.596 11.406 1.00 38.50 136 PRO A O 1
ATOM 1040 N N . SER A 1 137 ? 11.482 13.083 10.229 1.00 43.94 137 SER A N 1
ATOM 1041 C CA . SER A 1 137 ? 11.541 14.196 11.168 1.00 43.94 137 SER A CA 1
ATOM 1042 C C . SER A 1 137 ? 11.015 13.767 12.540 1.00 43.94 137 SER A C 1
ATOM 1044 O O . SER A 1 137 ? 9.829 13.886 12.841 1.00 43.94 137 SER A O 1
ATOM 1046 N N . ALA A 1 138 ? 11.908 13.275 13.393 1.00 40.44 138 ALA A N 1
ATOM 1047 C CA . ALA A 1 138 ? 11.686 13.096 14.814 1.00 40.44 138 ALA A CA 1
ATOM 1048 C C . ALA A 1 138 ? 11.705 14.483 15.471 1.00 40.44 138 ALA A C 1
ATOM 1050 O O . ALA A 1 138 ? 12.646 14.849 16.169 1.00 40.44 138 ALA A O 1
ATOM 1051 N N . GLN A 1 139 ? 10.679 15.292 15.209 1.00 47.38 139 GLN A N 1
ATOM 1052 C CA . GLN A 1 139 ? 10.448 16.523 15.952 1.00 47.38 139 GLN A CA 1
ATOM 1053 C C . GLN A 1 139 ? 9.255 16.345 16.890 1.00 47.38 139 GLN A C 1
ATOM 1055 O O . GLN A 1 139 ? 8.101 16.308 16.483 1.00 47.38 139 GLN A O 1
ATOM 1060 N N . MET A 1 140 ? 9.610 16.256 18.172 1.00 43.44 140 MET A N 1
ATOM 1061 C CA . MET A 1 140 ? 8.883 16.821 19.308 1.00 43.44 140 MET A CA 1
ATOM 1062 C C . MET A 1 140 ? 7.445 16.340 19.555 1.00 43.44 140 MET A C 1
ATOM 1064 O O . MET A 1 140 ? 6.483 17.071 19.359 1.00 43.44 140 MET A O 1
ATOM 1068 N N . PHE A 1 141 ? 7.320 15.193 20.223 1.00 44.69 141 PHE A N 1
ATOM 1069 C CA . PHE A 1 141 ? 6.356 15.075 21.322 1.00 44.69 141 PHE A CA 1
ATOM 1070 C C . PHE A 1 141 ? 7.130 15.016 22.641 1.00 44.69 141 PHE A C 1
ATOM 1072 O O . PHE A 1 141 ? 7.359 13.954 23.219 1.00 44.69 141 PHE A O 1
ATOM 1079 N N . ALA A 1 142 ? 7.576 16.186 23.106 1.00 46.75 142 ALA A N 1
ATOM 1080 C CA . ALA A 1 142 ? 8.002 16.354 24.486 1.00 46.75 142 ALA A CA 1
ATOM 1081 C C . ALA A 1 142 ? 6.756 16.245 25.377 1.00 46.75 142 ALA A C 1
ATOM 1083 O O . ALA A 1 142 ? 5.848 17.075 25.326 1.00 46.75 142 ALA A O 1
ATOM 1084 N N . ARG A 1 143 ? 6.704 15.163 26.155 1.00 45.72 143 ARG A N 1
ATOM 1085 C CA . ARG A 1 143 ? 5.688 14.906 27.174 1.00 45.72 143 ARG A CA 1
ATOM 1086 C C . ARG A 1 143 ? 5.628 16.065 28.170 1.00 45.72 143 ARG A C 1
ATOM 1088 O O . ARG A 1 143 ? 6.593 16.338 28.877 1.00 45.72 143 ARG A O 1
ATOM 1095 N N . SER A 1 144 ? 4.450 16.672 28.256 1.00 52.03 144 SER A N 1
ATOM 1096 C CA . SER A 1 144 ? 4.003 17.474 29.389 1.00 52.03 144 SER A CA 1
ATOM 1097 C C . SER A 1 144 ? 3.797 16.556 30.598 1.00 52.03 144 SER A C 1
ATOM 1099 O O . SER A 1 144 ? 2.924 15.689 30.575 1.00 52.03 144 SER A O 1
ATOM 1101 N N . ALA A 1 145 ? 4.625 16.706 31.630 1.00 54.91 145 ALA A N 1
ATOM 1102 C CA . ALA A 1 145 ? 4.388 16.130 32.951 1.00 54.91 145 ALA A CA 1
ATOM 1103 C C . ALA A 1 145 ? 5.119 16.960 34.016 1.00 54.91 145 ALA A C 1
ATOM 1105 O O . ALA A 1 145 ? 6.233 16.644 34.420 1.00 54.91 145 ALA A O 1
ATOM 1106 N N . SER A 1 146 ? 4.497 18.049 34.461 1.00 53.41 146 SER A N 1
ATOM 1107 C CA . SER A 1 146 ? 4.841 18.703 35.726 1.00 53.41 146 SER A CA 1
ATOM 1108 C C . SER A 1 146 ? 3.654 19.547 36.173 1.00 53.41 146 SER A C 1
ATOM 1110 O O . SER A 1 146 ? 3.376 20.597 35.599 1.00 53.41 146 SER A O 1
ATOM 1112 N N . GLY A 1 147 ? 2.913 19.054 37.164 1.00 48.56 147 GLY A N 1
ATOM 1113 C CA . GLY A 1 147 ? 1.813 19.803 37.757 1.00 48.56 147 GLY A CA 1
ATOM 1114 C C . GLY A 1 147 ? 0.844 18.935 38.545 1.00 48.56 147 GLY A C 1
ATOM 1115 O O . GLY A 1 147 ? -0.229 18.625 38.048 1.00 48.56 147 GLY A O 1
ATOM 1116 N N . ALA A 1 148 ? 1.200 18.581 39.782 1.00 51.09 148 ALA A N 1
ATOM 1117 C CA . ALA A 1 148 ? 0.220 18.372 40.849 1.00 51.09 148 ALA A CA 1
ATOM 1118 C C . ALA A 1 148 ? 0.898 18.477 42.224 1.00 51.09 148 ALA A C 1
ATOM 1120 O O . ALA A 1 148 ? 1.578 17.574 42.702 1.00 51.09 148 ALA A O 1
ATOM 1121 N N . THR A 1 149 ? 0.697 19.640 42.828 1.00 58.56 149 THR A N 1
ATOM 1122 C CA . THR A 1 149 ? 1.060 20.057 44.182 1.00 58.56 149 THR A CA 1
ATOM 1123 C C . THR A 1 149 ? -0.019 19.613 45.177 1.00 58.56 149 THR A C 1
ATOM 1125 O O . THR A 1 149 ? -1.186 19.872 44.909 1.00 58.56 149 THR A O 1
ATOM 1128 N N . ALA A 1 150 ? 0.343 19.056 46.340 1.00 53.88 150 ALA A N 1
ATOM 1129 C CA . ALA A 1 150 ? -0.366 19.191 47.636 1.00 53.88 150 ALA A CA 1
ATOM 1130 C C . ALA A 1 150 ? 0.418 18.388 48.701 1.00 53.88 150 ALA A C 1
ATOM 1132 O O . ALA A 1 150 ? 0.578 17.186 48.554 1.00 53.88 150 ALA A O 1
ATOM 1133 N N . ARG A 1 151 ? 1.109 18.962 49.698 1.00 60.00 151 ARG A N 1
ATOM 1134 C CA . ARG A 1 151 ? 0.669 19.813 50.827 1.00 60.00 151 ARG A CA 1
ATOM 1135 C C . ARG A 1 151 ? -0.319 19.087 51.761 1.00 60.00 151 ARG A C 1
ATOM 1137 O O . ARG A 1 151 ? -1.502 19.062 51.458 1.00 60.00 151 ARG A O 1
ATOM 1144 N N . ARG A 1 152 ? 0.145 18.628 52.938 1.00 59.19 152 ARG A N 1
ATOM 1145 C CA . ARG A 1 152 ? -0.055 19.246 54.283 1.00 59.19 152 ARG A CA 1
ATOM 1146 C C . ARG A 1 152 ? -0.134 18.202 55.427 1.00 59.19 152 ARG A C 1
ATOM 1148 O O . ARG A 1 152 ? -0.954 17.305 55.342 1.00 59.19 152 ARG A O 1
ATOM 1155 N N . SER A 1 153 ? 0.651 18.447 56.493 1.00 66.62 153 SER A N 1
ATOM 1156 C CA . SER A 1 153 ? 0.378 18.330 57.958 1.00 66.62 153 SER A CA 1
ATOM 1157 C C . SER A 1 153 ? -0.408 17.119 58.503 1.00 66.62 153 SER A C 1
ATOM 1159 O O . SER A 1 153 ? -1.491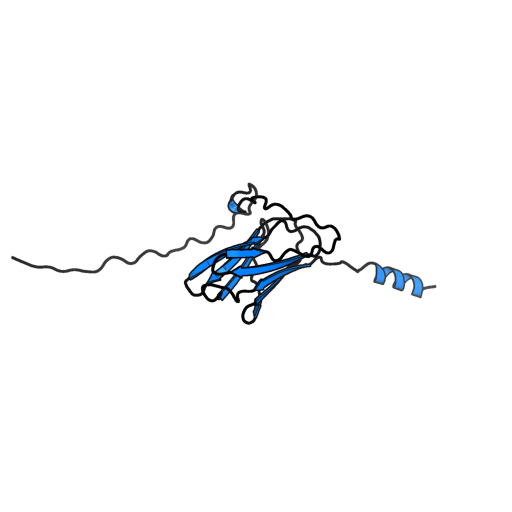 16.842 58.010 1.00 66.62 153 SER A O 1
ATOM 1161 N N . ARG A 1 154 ? -0.049 16.475 59.614 1.00 60.47 154 ARG A N 1
ATOM 1162 C CA . ARG A 1 154 ? 0.579 16.915 60.872 1.00 60.47 154 ARG A CA 1
ATOM 1163 C C . ARG A 1 154 ? 1.390 15.769 61.465 1.00 60.47 154 ARG A C 1
ATOM 1165 O O . ARG A 1 154 ? 1.026 14.613 61.170 1.00 60.47 154 ARG A O 1
#

pLDDT: mean 72.98, std 20.6, range [34.56, 97.12]

Sequence (154 aa):
MKYLVIAIVVMLSGCSSQQHRYVVETRGAASPVVSAEVLVCRQPTWALKHSGTRFTGAKSANCEGSGYIRLHHQDGTTTDCQVGYVTLVDQTLAFDLAGRSCEAEAQTLSREDGRAARRRSIRPCASQPNAPYWEPSAQMFARSASGATARRSR

Secondary structure (DSSP, 8-state):
--HHHHHHHHTT-------EEEEEEEEEESS-EEEEEEEETTS--EEPEEETTEEEEEE--SS-EEEEEEEEETTS-EEEEEEEEE-SS-EEEEEEEEETEEEE-----SS----------PPPGGGSTT------------------------

Radius of gyration: 23.4 Å; chains: 1; bounding box: 38×44×114 Å